Protein AF-A0A7W1BWY3-F1 (afdb_monomer)

pLDDT: mean 93.14, std 7.97, range [56.34, 98.69]

Secondary structure (DSSP, 8-state):
-HHHHHHHHTT-TTTTT--S-THHHHHHHHHHHHHHHHHHTHHHHHHHT---------S--STTTGGG---

Radius of gyration: 16.96 Å; Cα contacts (8 Å, |Δi|>4): 35; chains: 1; bounding box: 36×27×43 Å

Structure (mmCIF, N/CA/C/O backbone):
data_AF-A0A7W1BWY3-F1
#
_entry.id   AF-A0A7W1BWY3-F1
#
loop_
_atom_site.group_PDB
_atom_site.id
_atom_site.type_symbol
_atom_site.label_atom_id
_atom_site.label_alt_id
_atom_site.label_comp_id
_atom_site.label_asym_id
_atom_site.label_entity_id
_atom_site.label_seq_id
_atom_site.pdbx_PDB_ins_code
_atom_site.Cartn_x
_atom_site.Cartn_y
_atom_site.Cartn_z
_atom_site.occupancy
_atom_site.B_iso_or_equiv
_atom_site.auth_seq_id
_atom_site.auth_comp_id
_atom_site.auth_asym_id
_atom_site.auth_atom_id
_atom_site.pdbx_PDB_model_num
ATOM 1 N N . MET A 1 1 ? 8.648 8.220 -1.106 1.00 86.75 1 MET A N 1
ATOM 2 C CA . MET A 1 1 ? 8.095 8.202 -2.480 1.00 86.75 1 MET A CA 1
ATOM 3 C C . MET A 1 1 ? 8.904 9.096 -3.396 1.00 86.75 1 MET A C 1
ATOM 5 O O . MET A 1 1 ? 9.186 8.665 -4.501 1.00 86.75 1 MET A O 1
ATOM 9 N N . ASP A 1 2 ? 9.347 10.261 -2.927 1.00 91.69 2 ASP A N 1
ATOM 10 C CA . ASP A 1 2 ? 10.245 11.140 -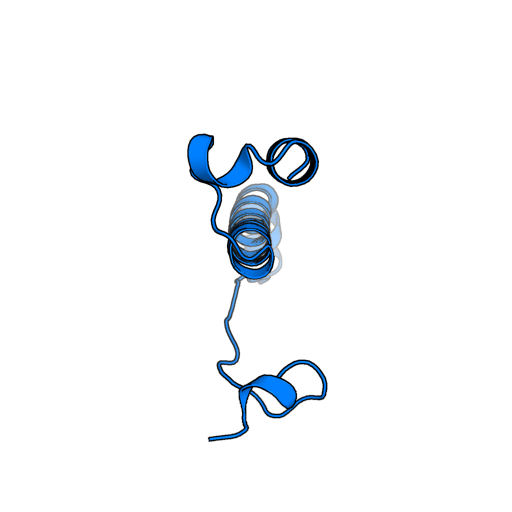3.691 1.00 91.69 2 ASP A CA 1
ATOM 11 C C . ASP A 1 2 ? 11.539 10.432 -4.111 1.00 91.69 2 ASP A C 1
ATOM 13 O O . ASP A 1 2 ? 11.916 10.483 -5.272 1.00 91.69 2 ASP A O 1
ATOM 17 N N . GLU A 1 3 ? 12.155 9.667 -3.207 1.00 92.19 3 GLU A N 1
ATOM 18 C CA . GLU A 1 3 ? 13.334 8.848 -3.522 1.00 92.19 3 GLU A CA 1
ATOM 19 C C . GLU A 1 3 ? 13.065 7.793 -4.610 1.00 92.19 3 GLU A C 1
ATOM 21 O O . GLU A 1 3 ? 13.851 7.659 -5.545 1.00 92.19 3 GLU A O 1
ATOM 26 N N . TYR A 1 4 ? 11.930 7.086 -4.543 1.00 91.62 4 TYR A N 1
ATOM 27 C CA . TYR A 1 4 ? 11.508 6.172 -5.611 1.00 91.62 4 TYR A CA 1
ATOM 28 C C . TYR A 1 4 ? 11.367 6.923 -6.944 1.00 91.62 4 TYR A C 1
ATOM 30 O O . TYR A 1 4 ? 11.887 6.485 -7.963 1.00 91.62 4 TYR A O 1
ATOM 38 N N . ALA A 1 5 ? 10.692 8.076 -6.951 1.00 92.00 5 ALA A N 1
ATOM 39 C CA . ALA A 1 5 ? 10.481 8.850 -8.172 1.00 92.00 5 ALA A CA 1
ATOM 40 C C . ALA A 1 5 ? 11.807 9.334 -8.780 1.00 92.00 5 ALA A C 1
ATOM 42 O O . ALA A 1 5 ? 12.013 9.191 -9.983 1.00 92.00 5 ALA A O 1
ATOM 43 N N . LEU A 1 6 ? 12.714 9.846 -7.946 1.00 95.69 6 LEU A N 1
ATOM 44 C CA . LEU A 1 6 ? 14.039 10.302 -8.363 1.00 95.69 6 LEU A CA 1
ATOM 45 C C . LEU A 1 6 ? 14.877 9.157 -8.939 1.00 95.69 6 LEU A C 1
ATOM 47 O O . LEU A 1 6 ? 15.459 9.305 -10.009 1.00 95.69 6 LEU A O 1
ATOM 51 N N . THR A 1 7 ? 14.908 8.008 -8.262 1.00 96.12 7 THR A N 1
ATOM 52 C CA . THR A 1 7 ? 15.694 6.844 -8.700 1.00 96.12 7 THR A CA 1
ATOM 53 C C . THR A 1 7 ? 15.113 6.174 -9.945 1.00 96.12 7 THR A C 1
ATOM 55 O O . THR A 1 7 ? 15.869 5.700 -10.788 1.00 96.12 7 TH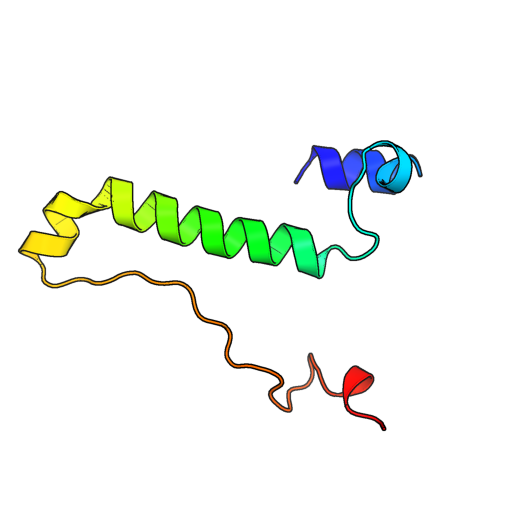R A O 1
ATOM 58 N N . VAL A 1 8 ? 13.790 6.181 -10.135 1.00 93.50 8 VAL A N 1
ATOM 59 C CA . VAL A 1 8 ? 13.174 5.754 -11.403 1.00 93.50 8 VAL A CA 1
ATOM 60 C C . VAL A 1 8 ? 13.551 6.703 -12.536 1.00 93.50 8 VAL A C 1
ATOM 62 O O . VAL A 1 8 ? 13.956 6.245 -13.600 1.00 93.50 8 VAL A O 1
ATOM 65 N N . GLN A 1 9 ? 13.462 8.018 -12.315 1.00 94.38 9 GLN A N 1
ATOM 66 C CA . GLN A 1 9 ? 13.814 9.017 -13.330 1.00 94.38 9 GLN A CA 1
ATOM 67 C C . GLN A 1 9 ? 15.291 8.953 -13.734 1.00 94.38 9 GLN A C 1
ATOM 69 O O . GLN A 1 9 ? 15.609 9.177 -14.900 1.00 94.38 9 GLN A O 1
ATOM 74 N N . SER A 1 10 ? 16.186 8.632 -12.797 1.00 96.94 10 SER A N 1
ATOM 75 C CA . SER A 1 10 ? 17.616 8.471 -13.072 1.00 96.94 10 SER A CA 1
ATOM 76 C C . SER A 1 10 ? 18.002 7.086 -13.603 1.00 96.94 10 SER A C 1
ATOM 78 O O . SER A 1 10 ? 19.166 6.877 -13.930 1.00 96.94 10 SER A O 1
ATOM 80 N N . GLY A 1 11 ? 17.064 6.134 -13.676 1.00 95.38 11 GLY A N 1
ATOM 81 C CA . GLY A 1 11 ? 17.342 4.743 -14.052 1.00 95.38 11 GLY A CA 1
ATOM 82 C C . GLY A 1 11 ? 18.039 3.910 -12.966 1.00 95.38 11 GLY A C 1
ATOM 83 O O . GLY A 1 11 ? 18.395 2.765 -13.222 1.00 95.38 11 GLY A O 1
ATOM 84 N N . ALA A 1 12 ? 18.203 4.443 -11.752 1.00 96.06 12 ALA A N 1
ATOM 85 C CA . ALA A 1 12 ? 18.893 3.798 -10.631 1.00 96.06 12 ALA A CA 1
ATOM 86 C C . ALA A 1 12 ? 17.955 3.049 -9.660 1.00 96.06 12 ALA A C 1
ATOM 88 O O . ALA A 1 12 ? 18.393 2.585 -8.609 1.00 96.06 12 ALA A O 1
ATOM 89 N N . ALA A 1 13 ? 16.658 2.932 -9.968 1.00 93.88 13 ALA A N 1
ATOM 90 C CA . ALA A 1 13 ? 15.670 2.318 -9.075 1.00 93.88 13 ALA A CA 1
ATOM 91 C C . ALA A 1 13 ? 16.050 0.892 -8.641 1.00 93.88 13 ALA A C 1
ATOM 93 O O . ALA A 1 13 ? 15.981 0.585 -7.452 1.00 93.88 13 ALA A O 1
ATOM 94 N N . SER A 1 14 ? 16.522 0.052 -9.569 1.00 93.50 14 SER A N 1
ATOM 95 C CA . SER A 1 14 ? 16.953 -1.316 -9.247 1.00 93.50 14 SER A CA 1
ATOM 96 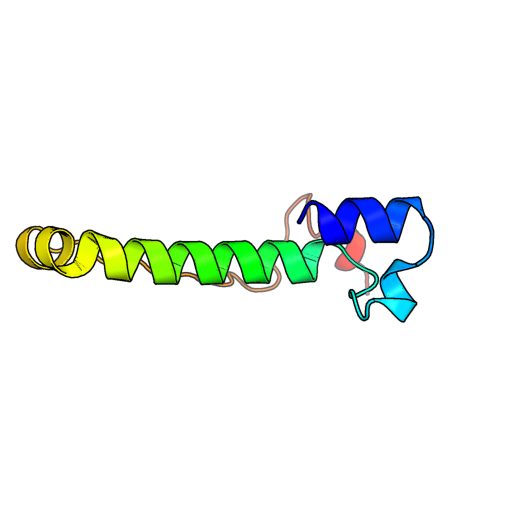C C . SER A 1 14 ? 18.194 -1.347 -8.348 1.00 93.50 14 SER A C 1
ATOM 98 O O . SER A 1 14 ? 18.267 -2.192 -7.459 1.00 93.50 14 SER A O 1
ATOM 100 N N . GLU A 1 15 ? 19.159 -0.445 -8.553 1.00 95.88 15 GLU A N 1
ATOM 101 C CA . GLU A 1 15 ? 20.367 -0.343 -7.716 1.00 95.88 15 GLU A CA 1
ATOM 102 C C . GLU A 1 15 ? 20.016 0.119 -6.298 1.00 95.88 15 GLU A C 1
ATOM 104 O O . GLU A 1 15 ? 20.547 -0.395 -5.316 1.00 95.88 15 GLU A O 1
ATOM 109 N N . ALA A 1 16 ? 19.044 1.028 -6.193 1.00 94.06 16 ALA A N 1
ATOM 110 C CA . ALA A 1 16 ? 18.436 1.465 -4.941 1.00 94.06 16 ALA A CA 1
ATOM 111 C C . ALA A 1 16 ? 17.427 0.450 -4.360 1.00 94.06 16 ALA A C 1
ATOM 113 O O . ALA A 1 16 ? 16.744 0.751 -3.383 1.00 94.06 16 ALA A O 1
ATOM 114 N N . GLN A 1 17 ? 17.334 -0.753 -4.942 1.00 93.44 17 GLN A N 1
ATOM 115 C CA . GLN A 1 17 ? 16.487 -1.862 -4.488 1.00 93.44 17 GLN A CA 1
ATOM 116 C C . GLN A 1 17 ? 14.985 -1.538 -4.448 1.00 93.44 17 GLN A C 1
ATOM 118 O O . GLN A 1 17 ? 14.209 -2.201 -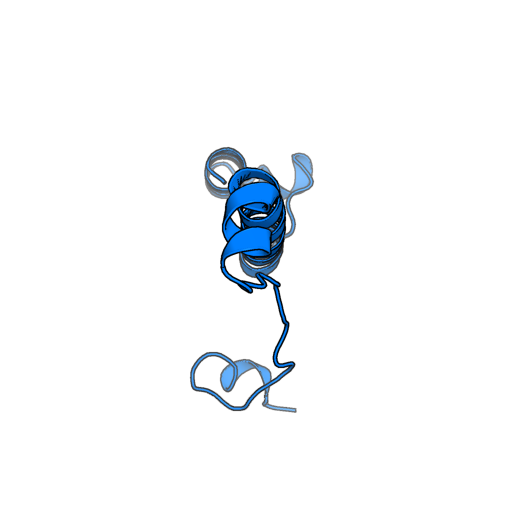3.752 1.00 93.44 17 GLN A O 1
ATOM 123 N N . TRP A 1 18 ? 14.552 -0.539 -5.215 1.00 94.56 18 TRP A N 1
ATOM 124 C CA . TRP A 1 18 ? 13.138 -0.308 -5.455 1.00 94.56 18 TRP A CA 1
ATOM 125 C C . TRP A 1 18 ? 12.583 -1.388 -6.393 1.00 94.56 18 TRP A C 1
ATOM 127 O O . TRP A 1 18 ? 13.275 -1.826 -7.312 1.00 94.56 18 TRP A O 1
ATOM 137 N N . PRO A 1 19 ? 11.329 -1.825 -6.194 1.00 91.81 19 PRO A N 1
ATOM 138 C CA . PRO A 1 19 ? 10.676 -2.745 -7.114 1.00 91.81 19 PRO A CA 1
ATOM 139 C C . PRO A 1 19 ? 10.335 -2.040 -8.432 1.00 91.81 19 PRO A C 1
ATOM 141 O O . PRO A 1 19 ? 10.046 -0.844 -8.441 1.00 91.81 19 PRO A O 1
ATOM 144 N N . ASP A 1 20 ? 10.244 -2.803 -9.520 1.00 88.06 20 ASP A N 1
ATOM 145 C CA . ASP A 1 20 ? 10.019 -2.243 -10.864 1.00 88.06 20 ASP A CA 1
ATOM 146 C C . ASP A 1 20 ? 8.638 -1.576 -11.040 1.00 88.06 20 ASP A C 1
ATOM 148 O O . ASP A 1 20 ? 8.423 -0.794 -11.964 1.00 88.06 20 ASP A O 1
ATOM 152 N N . TRP A 1 21 ? 7.676 -1.883 -10.160 1.00 88.50 21 TRP A N 1
ATOM 153 C CA . TRP A 1 21 ? 6.284 -1.443 -10.278 1.00 88.50 21 TRP A CA 1
ATOM 154 C C . TRP A 1 21 ? 5.874 -0.584 -9.086 1.00 88.50 21 TRP A C 1
ATOM 156 O O . TRP A 1 21 ? 5.776 -1.069 -7.957 1.00 88.50 21 TRP A O 1
ATOM 166 N N . ILE A 1 22 ? 5.482 0.663 -9.360 1.00 90.75 22 ILE A N 1
ATOM 167 C CA . ILE A 1 22 ? 5.040 1.648 -8.356 1.00 90.75 22 ILE A CA 1
ATOM 168 C C . ILE A 1 22 ? 3.843 1.197 -7.504 1.00 90.75 22 ILE A C 1
ATOM 170 O O . ILE A 1 22 ? 3.628 1.678 -6.385 1.00 90.75 22 ILE A O 1
ATOM 174 N N . ASN A 1 23 ? 3.060 0.240 -8.002 1.00 91.00 23 ASN A N 1
ATOM 175 C CA . ASN A 1 23 ? 1.927 -0.315 -7.272 1.00 91.00 23 ASN A CA 1
ATOM 176 C C . ASN A 1 23 ? 2.355 -0.934 -5.927 1.00 91.00 23 ASN A C 1
ATOM 178 O O . ASN A 1 23 ? 1.677 -0.752 -4.922 1.00 91.00 23 ASN A O 1
ATOM 182 N N . ILE A 1 24 ? 3.512 -1.598 -5.860 1.00 91.56 24 ILE A N 1
ATOM 183 C CA . ILE A 1 24 ? 3.989 -2.232 -4.622 1.00 91.56 24 ILE A CA 1
ATOM 184 C C . ILE A 1 24 ? 4.299 -1.190 -3.526 1.00 91.56 24 ILE A C 1
ATOM 186 O O . ILE A 1 24 ? 3.649 -1.228 -2.474 1.00 91.56 24 ILE A O 1
ATOM 190 N N . PRO A 1 25 ? 5.223 -0.227 -3.724 1.00 92.38 25 PRO A N 1
ATOM 191 C CA . PRO A 1 25 ? 5.579 0.733 -2.682 1.00 92.38 25 PRO A CA 1
ATOM 192 C C . PRO A 1 25 ? 4.413 1.662 -2.324 1.00 92.38 25 PRO A C 1
ATOM 194 O O . PRO A 1 25 ? 4.257 2.019 -1.155 1.00 92.38 25 PRO A O 1
ATOM 197 N N . SER A 1 26 ? 3.532 1.995 -3.275 1.00 93.75 26 SER A N 1
ATOM 198 C CA . SER A 1 26 ? 2.327 2.779 -2.972 1.00 93.75 26 SER A CA 1
ATOM 199 C C . SER A 1 26 ? 1.351 2.039 -2.046 1.00 93.75 26 SER A C 1
ATOM 201 O O . SER A 1 26 ? 0.839 2.643 -1.100 1.00 93.75 26 SER A O 1
ATOM 203 N N . LYS A 1 27 ? 1.130 0.729 -2.233 1.00 95.50 27 LYS A N 1
ATOM 204 C CA . LYS A 1 27 ? 0.295 -0.080 -1.325 1.00 95.50 27 LYS A CA 1
ATOM 205 C C . LYS A 1 27 ? 0.941 -0.287 0.042 1.00 95.50 27 LYS A C 1
ATOM 207 O O . LYS A 1 27 ? 0.237 -0.220 1.050 1.00 95.50 27 LYS A O 1
ATOM 212 N N . ILE A 1 28 ? 2.265 -0.448 0.104 1.00 95.25 28 ILE A N 1
ATOM 213 C CA . ILE A 1 28 ? 3.008 -0.456 1.376 1.00 95.25 28 ILE A CA 1
ATOM 214 C C . ILE A 1 28 ? 2.780 0.863 2.127 1.00 95.25 28 ILE A C 1
ATOM 216 O O . ILE A 1 28 ? 2.429 0.843 3.308 1.00 95.25 28 ILE A O 1
ATOM 220 N N . GLY A 1 29 ? 2.905 1.998 1.433 1.00 95.56 29 GLY A N 1
ATOM 221 C CA . GLY A 1 29 ? 2.653 3.325 1.993 1.00 95.56 29 GLY A CA 1
ATOM 222 C C . GLY A 1 29 ? 1.232 3.484 2.536 1.00 95.56 29 GLY A C 1
ATOM 223 O O . GLY A 1 29 ? 1.063 3.950 3.660 1.00 95.56 29 GLY A O 1
ATOM 224 N N . GLN A 1 30 ? 0.216 3.029 1.795 1.00 97.25 30 GLN A N 1
ATOM 225 C CA . GLN A 1 30 ? -1.183 3.050 2.247 1.00 97.25 30 GLN A CA 1
ATOM 226 C C . GLN A 1 30 ? -1.379 2.241 3.539 1.00 97.25 30 GLN A C 1
ATOM 228 O O . GLN A 1 30 ? -1.942 2.754 4.504 1.00 97.25 30 GLN A O 1
ATOM 233 N N . VAL A 1 31 ? -0.854 1.011 3.608 1.00 98.44 31 VAL A N 1
ATOM 234 C CA . VAL A 1 31 ? -0.944 0.168 4.816 1.00 98.44 31 VAL A CA 1
ATOM 235 C C . VAL A 1 31 ? -0.210 0.805 6.000 1.00 98.44 31 VAL A C 1
ATOM 237 O O . VAL A 1 31 ? -0.728 0.811 7.120 1.00 98.44 31 VAL A O 1
ATOM 240 N N . ALA A 1 32 ? 0.992 1.339 5.775 1.00 98.25 32 ALA A N 1
ATOM 241 C CA . ALA A 1 32 ? 1.774 2.006 6.811 1.00 98.25 32 ALA A CA 1
ATOM 242 C C . ALA A 1 32 ? 1.047 3.247 7.348 1.00 98.25 32 ALA A C 1
ATOM 244 O O . ALA A 1 32 ? 0.927 3.402 8.563 1.00 98.25 32 ALA A O 1
ATOM 245 N N . ALA A 1 33 ? 0.494 4.075 6.458 1.00 98.19 33 ALA A N 1
ATOM 246 C CA . ALA A 1 33 ? -0.281 5.254 6.821 1.00 98.19 33 ALA A CA 1
ATOM 247 C C . ALA A 1 33 ? -1.512 4.889 7.663 1.00 98.19 33 ALA A C 1
ATOM 249 O O . ALA A 1 33 ? -1.717 5.486 8.718 1.00 98.19 33 ALA A O 1
ATOM 250 N N . SER A 1 34 ? -2.278 3.859 7.275 1.00 98.31 34 SER A N 1
ATOM 251 C CA . SER A 1 34 ? -3.417 3.378 8.071 1.00 98.31 34 SER A CA 1
ATOM 252 C C . SER A 1 34 ? -2.994 2.934 9.474 1.00 98.31 34 SER A C 1
ATOM 254 O O . SER A 1 34 ? -3.645 3.295 10.453 1.00 98.31 34 SER A O 1
ATOM 256 N N . LYS A 1 35 ? -1.880 2.196 9.596 1.00 98.50 35 LYS A N 1
ATOM 257 C CA . LYS A 1 35 ? -1.343 1.750 10.895 1.00 98.50 35 LYS A CA 1
ATOM 258 C C . LYS A 1 35 ? -0.893 2.921 11.768 1.00 98.50 35 LYS A C 1
ATOM 260 O O . LYS A 1 35 ? -1.161 2.925 12.967 1.00 98.50 35 LYS A O 1
ATOM 265 N N . ILE A 1 36 ? -0.199 3.898 11.187 1.00 98.69 36 ILE A N 1
ATOM 266 C CA . ILE A 1 36 ? 0.263 5.095 11.899 1.00 98.69 36 ILE A CA 1
ATOM 267 C C . ILE A 1 36 ? -0.938 5.918 12.370 1.00 98.69 36 ILE A C 1
ATOM 269 O O . ILE A 1 36 ? -1.004 6.274 13.543 1.00 98.69 36 ILE A O 1
ATOM 273 N N . PHE A 1 37 ? -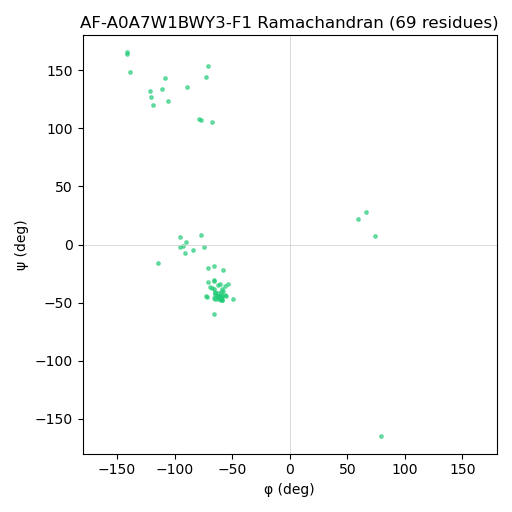1.919 6.151 11.498 1.00 98.56 37 PHE A N 1
ATOM 274 C CA . PHE A 1 37 ? -3.127 6.900 11.835 1.00 98.56 37 PHE A CA 1
ATOM 275 C C . PHE A 1 37 ? -3.924 6.234 12.964 1.00 98.56 37 PHE A C 1
ATOM 277 O O . PHE A 1 37 ? -4.304 6.906 13.921 1.00 98.56 37 PHE A O 1
ATOM 284 N N . ALA A 1 38 ? -4.095 4.908 12.908 1.00 98.38 38 ALA A N 1
ATOM 285 C CA . ALA A 1 38 ? -4.743 4.140 13.971 1.00 98.38 38 ALA A CA 1
ATOM 286 C C . ALA A 1 38 ? -4.043 4.309 15.333 1.00 98.38 38 ALA A C 1
ATOM 288 O O . ALA A 1 38 ? -4.716 4.435 16.352 1.00 98.38 38 ALA A O 1
ATOM 289 N N . ARG A 1 39 ? -2.702 4.348 15.350 1.00 98.38 39 ARG A N 1
ATOM 290 C CA . ARG A 1 39 ? -1.901 4.540 16.572 1.00 98.38 39 ARG A CA 1
ATOM 291 C C . ARG A 1 39 ? -1.980 5.966 17.108 1.00 98.38 39 ARG A C 1
ATOM 293 O O . ARG A 1 39 ? -2.172 6.148 18.302 1.00 98.38 39 ARG A O 1
ATOM 300 N N . ILE A 1 40 ? -1.863 6.970 16.239 1.00 98.44 40 ILE A N 1
ATOM 301 C CA . ILE A 1 40 ? -1.941 8.386 16.634 1.00 98.44 40 ILE A CA 1
ATOM 302 C C . ILE A 1 40 ? -3.298 8.692 17.283 1.00 98.44 40 ILE A C 1
ATOM 304 O O . ILE A 1 40 ? -3.360 9.407 18.281 1.00 98.44 40 ILE A O 1
ATOM 308 N N . GLY A 1 41 ? -4.383 8.139 16.736 1.00 97.62 41 GLY A N 1
ATOM 309 C CA . GLY A 1 41 ? -5.740 8.380 17.223 1.00 97.62 41 GLY A CA 1
ATOM 310 C C . GL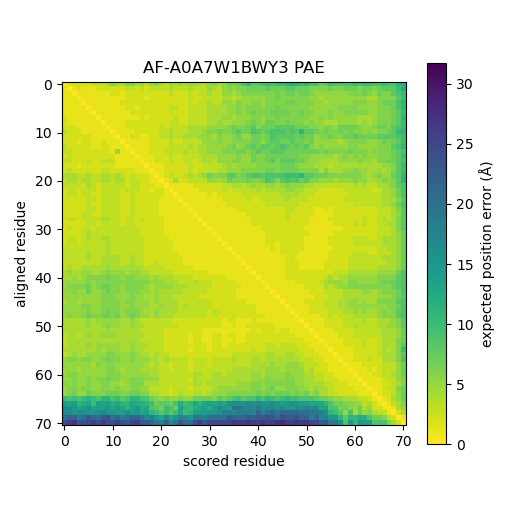Y A 1 41 ? -6.237 7.413 18.299 1.00 97.62 41 GLY A C 1
ATOM 311 O O . GLY A 1 41 ? -7.388 7.552 18.705 1.00 97.62 41 GLY A O 1
ATOM 312 N N . GLU A 1 42 ? -5.431 6.451 18.769 1.00 97.44 42 GLU A N 1
ATOM 313 C CA . GLU A 1 42 ? -5.904 5.286 19.542 1.00 97.44 42 GLU A CA 1
ATOM 314 C C . GLU A 1 42 ? -6.830 5.662 20.711 1.00 97.44 42 GLU A C 1
ATOM 316 O O . GLU A 1 42 ? -7.906 5.081 20.867 1.00 97.44 42 GLU A O 1
ATOM 321 N N . GLY A 1 43 ? -6.451 6.661 21.514 1.00 98.19 43 GLY A N 1
ATOM 322 C CA . GLY A 1 43 ? -7.246 7.095 22.663 1.00 98.19 43 GLY A CA 1
ATOM 323 C C . GLY A 1 43 ? -8.607 7.681 22.275 1.00 98.19 43 GLY A C 1
ATOM 324 O O . GLY A 1 43 ? -9.609 7.386 22.923 1.00 98.19 43 GLY A O 1
ATOM 325 N N . ASP A 1 44 ? -8.663 8.490 21.215 1.00 98.50 44 ASP A N 1
ATOM 326 C CA . ASP A 1 44 ? -9.920 9.061 20.722 1.00 98.50 44 ASP A CA 1
ATOM 327 C C . ASP A 1 44 ? -10.788 8.016 20.027 1.00 98.50 44 ASP A C 1
A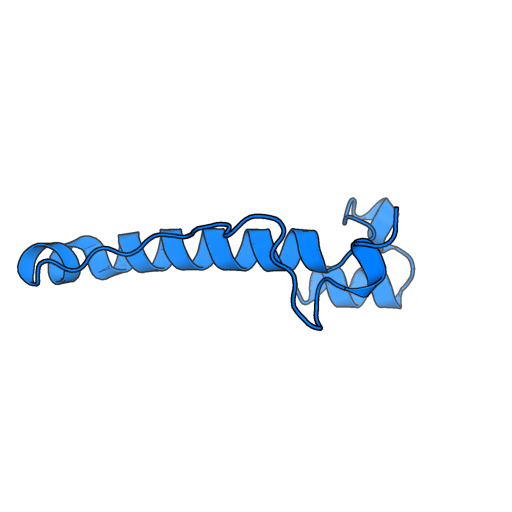TOM 329 O O . ASP A 1 44 ? -11.983 7.904 20.305 1.00 98.50 44 ASP A O 1
ATOM 333 N N . PHE A 1 45 ? -10.173 7.192 19.183 1.00 98.44 45 PHE A N 1
ATOM 334 C CA . PHE A 1 45 ? -10.861 6.141 18.451 1.00 98.44 45 PHE A CA 1
ATOM 335 C C . PHE A 1 45 ? -11.464 5.109 19.394 1.00 98.44 45 PHE A C 1
ATOM 337 O O . PHE A 1 45 ? -12.632 4.763 19.236 1.00 98.44 45 PHE A O 1
ATOM 344 N N . ARG A 1 46 ? -10.739 4.707 20.445 1.00 98.06 46 ARG A N 1
ATOM 345 C CA . ARG A 1 46 ? -11.280 3.815 21.476 1.00 98.06 46 ARG A CA 1
ATOM 346 C C . ARG A 1 46 ? -12.487 4.428 22.182 1.00 98.06 46 ARG A C 1
ATOM 348 O O . ARG A 1 46 ? -13.499 3.749 22.314 1.00 98.06 46 ARG A O 1
ATOM 355 N N . ARG A 1 47 ? -12.418 5.701 22.597 1.00 98.50 47 ARG A N 1
ATOM 356 C CA . ARG A 1 47 ? -13.557 6.388 23.241 1.00 98.50 47 ARG A CA 1
ATOM 357 C C . ARG A 1 47 ? -14.784 6.475 22.335 1.00 98.50 47 ARG A C 1
ATOM 359 O O . ARG A 1 47 ? -15.903 6.431 22.830 1.00 98.50 47 ARG A O 1
ATOM 366 N N . ARG A 1 48 ? -14.577 6.618 21.024 1.00 98.38 48 ARG A N 1
ATOM 367 C CA . ARG A 1 48 ? -15.641 6.802 20.024 1.00 98.38 48 ARG A CA 1
ATOM 368 C C . ARG A 1 48 ? -16.094 5.506 19.349 1.00 98.38 48 ARG A C 1
ATOM 370 O O . ARG A 1 48 ? -16.976 5.563 18.500 1.00 98.38 48 ARG A O 1
ATOM 377 N N . GLY A 1 49 ? -15.490 4.364 19.679 1.00 98.19 49 GLY A N 1
ATOM 378 C CA . GLY A 1 49 ? -15.772 3.088 19.014 1.00 98.19 49 GLY A CA 1
ATOM 379 C C . GLY A 1 49 ? -15.341 3.043 17.541 1.00 98.19 49 GLY A C 1
ATOM 380 O O . GLY A 1 49 ? -15.949 2.335 16.745 1.00 98.19 49 GLY A O 1
ATOM 381 N N . ILE A 1 50 ? -14.315 3.808 17.159 1.00 98.44 50 ILE A N 1
ATOM 382 C CA . ILE A 1 50 ? -13.774 3.839 15.795 1.00 98.44 50 ILE A CA 1
ATOM 383 C C . ILE A 1 50 ? -12.681 2.780 15.656 1.00 98.44 50 ILE A C 1
ATOM 385 O O . ILE A 1 50 ? -11.786 2.674 16.494 1.00 98.44 50 ILE A O 1
ATOM 389 N N . LEU A 1 51 ? -12.722 2.039 14.550 1.00 97.81 51 LEU A N 1
ATOM 390 C CA . LEU A 1 51 ? -11.695 1.081 14.163 1.00 97.81 51 LEU A CA 1
ATOM 391 C C . LEU A 1 51 ? -11.136 1.458 12.788 1.00 97.81 51 LEU A C 1
ATOM 393 O O . LEU A 1 51 ? -11.894 1.694 11.850 1.00 97.81 51 LEU A O 1
ATOM 397 N N . VAL A 1 52 ? -9.809 1.477 12.661 1.00 97.88 52 VAL A N 1
ATOM 398 C CA . VAL A 1 52 ? -9.116 1.754 11.395 1.00 97.88 52 VAL A CA 1
ATOM 399 C C . VAL A 1 52 ? -8.242 0.563 11.026 1.00 97.88 52 VAL A C 1
ATOM 401 O O . VAL A 1 52 ? -7.411 0.134 11.822 1.00 97.88 52 VAL A O 1
ATOM 404 N N . ASN A 1 53 ? -8.406 0.055 9.804 1.00 97.81 53 ASN A N 1
ATOM 405 C CA . ASN A 1 53 ? -7.629 -1.053 9.251 1.00 97.81 53 ASN A CA 1
ATOM 406 C C . ASN A 1 53 ? -7.311 -0.814 7.771 1.00 97.81 53 ASN A C 1
ATOM 408 O O . ASN A 1 53 ? -7.943 0.011 7.114 1.00 97.81 53 ASN A O 1
ATOM 412 N N . ALA A 1 54 ? -6.351 -1.578 7.251 1.00 98.00 54 ALA A N 1
ATOM 413 C CA . ALA A 1 54 ? -6.100 -1.705 5.820 1.00 98.00 54 ALA A CA 1
ATOM 414 C C . ALA A 1 54 ? -6.548 -3.094 5.345 1.00 98.00 54 ALA A C 1
ATOM 416 O O . ALA A 1 54 ? -6.384 -4.076 6.068 1.00 98.00 54 ALA A O 1
ATOM 417 N N . VAL A 1 55 ? -7.096 -3.175 4.133 1.00 97.75 55 VAL A N 1
ATOM 418 C CA . VAL A 1 55 ? -7.613 -4.418 3.546 1.00 97.75 55 VAL A CA 1
ATOM 419 C C . VAL A 1 55 ? -7.236 -4.504 2.069 1.00 97.75 55 VAL A C 1
ATOM 421 O O . VAL A 1 55 ? -7.127 -3.485 1.387 1.00 97.75 55 VAL A O 1
ATOM 424 N N .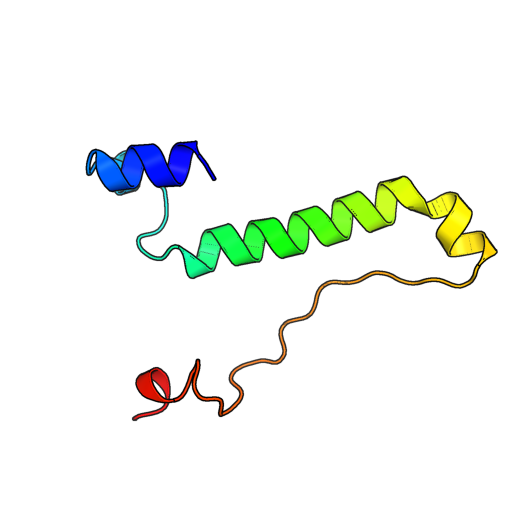 CYS A 1 56 ? -7.038 -5.726 1.576 1.00 96.38 56 CYS A N 1
ATOM 425 C CA . CYS A 1 56 ? -6.941 -6.017 0.151 1.00 96.38 56 CYS A CA 1
ATOM 426 C C . CYS A 1 56 ? -8.243 -6.706 -0.285 1.00 96.38 56 CYS A C 1
ATOM 428 O O . CYS A 1 56 ? -8.568 -7.746 0.287 1.00 96.38 56 CYS A O 1
ATOM 430 N N . PRO A 1 57 ? -8.979 -6.172 -1.276 1.00 95.12 57 PRO A N 1
ATOM 431 C CA . PRO A 1 57 ? -10.204 -6.805 -1.764 1.00 95.12 57 PRO A CA 1
ATOM 432 C C . PRO A 1 57 ? -9.932 -8.044 -2.638 1.00 95.12 57 PRO A C 1
ATOM 434 O O . PRO A 1 57 ? -10.871 -8.690 -3.088 1.00 95.12 57 PRO A O 1
ATOM 437 N N . GLY A 1 58 ? -8.661 -8.369 -2.894 1.00 93.12 58 GLY A N 1
ATOM 438 C CA . GLY A 1 58 ? -8.260 -9.380 -3.866 1.00 93.12 58 GLY A CA 1
ATOM 439 C C . GLY A 1 58 ? -8.302 -8.852 -5.300 1.00 93.12 58 GLY A C 1
ATOM 440 O O . GLY A 1 58 ? -8.350 -7.643 -5.538 1.00 93.12 58 GLY A O 1
ATOM 441 N N . LEU A 1 59 ? -8.254 -9.775 -6.260 1.00 91.75 59 LEU A N 1
ATOM 442 C CA . LEU A 1 59 ? -8.450 -9.456 -7.669 1.00 91.75 59 LEU A CA 1
ATOM 443 C C . LEU A 1 59 ? -9.951 -9.303 -7.933 1.00 91.75 59 LEU A C 1
ATOM 445 O O . LEU A 1 59 ? -10.696 -10.278 -7.916 1.00 91.75 59 LEU A O 1
ATOM 449 N N . VAL A 1 60 ? -10.383 -8.068 -8.155 1.00 93.88 60 VAL A N 1
ATOM 450 C CA . VAL A 1 60 ? -11.779 -7.719 -8.450 1.00 93.88 60 VAL A CA 1
ATOM 451 C C . VAL A 1 60 ? -11.853 -7.255 -9.895 1.00 93.88 60 VAL A C 1
ATOM 453 O O . VAL A 1 60 ? -11.010 -6.448 -10.279 1.00 93.88 60 VAL A O 1
ATOM 456 N N . ASP A 1 61 ? -12.825 -7.722 -10.688 1.00 94.06 61 ASP A N 1
ATOM 457 C CA . ASP A 1 61 ? -13.018 -7.234 -12.063 1.00 94.06 61 ASP A CA 1
ATOM 458 C C . ASP A 1 61 ? -13.482 -5.773 -12.055 1.00 94.06 61 ASP A C 1
ATOM 460 O O . ASP A 1 61 ? -14.621 -5.443 -11.725 1.00 94.06 61 ASP A O 1
ATOM 464 N N . THR A 1 62 ? -12.557 -4.888 -12.402 1.00 93.69 62 THR A N 1
ATOM 465 C CA . THR A 1 62 ? -12.746 -3.445 -12.520 1.00 93.69 62 THR A CA 1
ATOM 466 C C . THR A 1 62 ? -11.955 -2.971 -13.733 1.00 93.69 62 THR A C 1
ATOM 468 O O . THR A 1 62 ? -11.071 -3.675 -14.219 1.00 93.69 62 THR A O 1
ATOM 471 N N . GLU A 1 63 ? -12.201 -1.752 -14.211 1.00 94.38 63 GLU A N 1
ATOM 472 C CA . GLU A 1 63 ? -11.381 -1.167 -15.283 1.00 94.38 63 GLU A CA 1
ATOM 473 C C . GLU A 1 63 ? -9.875 -1.181 -14.951 1.00 94.38 63 GLU A C 1
ATOM 475 O O . GLU A 1 63 ? -9.052 -1.436 -15.826 1.00 94.38 63 GLU A O 1
ATOM 480 N N . ALA A 1 64 ? -9.513 -1.023 -13.673 1.00 88.94 64 ALA A N 1
ATOM 481 C CA . ALA A 1 64 ? -8.126 -1.017 -13.210 1.00 88.94 64 ALA A CA 1
ATOM 482 C C . ALA A 1 64 ? -7.419 -2.387 -13.261 1.00 88.94 64 ALA A C 1
ATOM 484 O O . ALA A 1 64 ? -6.191 -2.435 -13.228 1.00 88.94 64 ALA A O 1
ATOM 485 N N . SER A 1 65 ? -8.159 -3.498 -13.304 1.00 90.38 65 SER A N 1
ATOM 486 C CA . SER A 1 65 ? -7.613 -4.866 -13.275 1.00 90.38 65 SER A CA 1
ATOM 487 C C . SER A 1 65 ? -7.861 -5.648 -14.564 1.00 90.38 65 SER A C 1
ATOM 489 O O . SER A 1 65 ? -7.196 -6.658 -14.792 1.00 90.38 65 SER A O 1
ATOM 491 N N . ARG A 1 66 ? -8.789 -5.191 -15.418 1.00 88.19 66 ARG A N 1
ATOM 492 C CA . ARG A 1 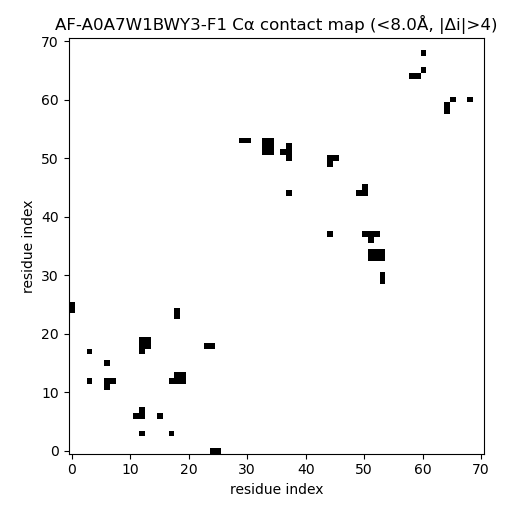66 ? -9.261 -5.915 -16.609 1.00 88.19 66 ARG A CA 1
ATOM 493 C C . ARG A 1 66 ? -8.138 -6.298 -17.576 1.00 88.19 66 ARG A C 1
ATOM 495 O O . ARG A 1 66 ? -8.174 -7.386 -18.136 1.00 88.19 66 ARG A O 1
ATOM 502 N N . SER A 1 67 ? -7.112 -5.461 -17.731 1.00 81.06 67 SER A N 1
ATOM 503 C CA . SER A 1 67 ? -5.952 -5.764 -18.586 1.00 81.06 67 SER A CA 1
ATOM 504 C C . SER A 1 67 ? -5.108 -6.941 -18.079 1.00 81.06 67 SER A C 1
ATOM 506 O O . SER A 1 67 ? -4.540 -7.667 -18.888 1.00 81.06 67 SER A O 1
ATOM 508 N N . GLY A 1 68 ? -5.060 -7.163 -16.762 1.00 71.94 68 GLY A N 1
ATOM 509 C CA . GLY A 1 68 ? -4.344 -8.276 -16.128 1.00 71.94 68 GLY A CA 1
ATOM 510 C C . GLY A 1 68 ? -5.200 -9.522 -15.876 1.00 71.94 68 GLY A C 1
ATOM 511 O O . GLY A 1 68 ? -4.689 -10.501 -15.345 1.00 71.94 68 GLY A O 1
ATOM 512 N N . LEU A 1 69 ? -6.492 -9.483 -16.221 1.00 69.38 69 LEU A N 1
ATOM 513 C CA . LEU A 1 69 ? -7.451 -10.585 -16.049 1.00 69.38 69 LEU A CA 1
ATOM 514 C C . LEU A 1 69 ? -7.540 -11.513 -17.270 1.00 69.38 69 LEU A C 1
ATOM 516 O O . LEU A 1 69 ? -8.217 -12.537 -17.203 1.00 69.38 69 LEU A O 1
ATOM 520 N N . THR A 1 70 ? -6.883 -11.165 -18.377 1.00 60.28 70 THR A N 1
ATOM 521 C CA . THR A 1 70 ? -6.853 -12.008 -19.578 1.00 60.28 70 THR A CA 1
ATOM 522 C C . THR A 1 70 ? -5.870 -13.156 -19.340 1.00 60.28 70 THR A C 1
ATOM 524 O O . THR A 1 70 ? -4.664 -12.920 -19.283 1.00 60.28 70 THR A O 1
ATOM 527 N N . ILE A 1 71 ? -6.401 -14.365 -19.138 1.00 56.34 71 ILE A N 1
ATOM 528 C CA . ILE A 1 71 ? -5.648 -15.629 -19.083 1.00 56.34 71 ILE A CA 1
ATOM 529 C C . ILE A 1 71 ? -5.470 -16.150 -20.509 1.00 56.34 71 ILE A C 1
ATOM 531 O O . ILE A 1 71 ? -6.471 -16.098 -21.261 1.00 56.34 71 ILE A O 1
#

Mean predicted aligned error: 4.33 Å

Solvent-accessible surface area (backbone atoms only — not comparable to full-atom values): 4513 Å² total; per-residue (Å²): 105,67,66,58,52,53,25,50,75,70,71,40,23,65,83,71,67,46,71,97,49,70,68,57,63,52,50,52,48,53,45,50,48,37,54,51,52,39,60,76,39,39,72,60,28,60,77,69,74,56,83,70,78,72,84,80,90,68,96,56,96,40,87,92,38,50,85,79,66,72,128

Foldseek 3Di:
DVVCVVCVVVVNCVVVVHDPDPVVVVLVVVQVVQVVVCVVCVVVCVVVVHDTGDDDPPQDDDPVCVVVPDD

Sequence (71 aa):
MDEYALTVQSGAASEAQWPDWINIPSKIGQVAASKIFARIGEGDFRRRGILVNAVCPGLVDTEASRSGLTI